Protein AF-A0A968J250-F1 (afdb_monomer_lite)

Sequence (122 aa):
MSLVIPDEFLQTAHITEADLKLEIAILLFQQEKITLGTASQFAEMNQLEFQRILGSRKIPIRVEIESFWQNLATLESNGVDHTKAGLSQAEILKRIEQRRTFSPAQHHLPDTLTLIQEDRSR

Radius of gyration: 19.6 Å; chains: 1; bounding box: 54×35×48 Å

Structure (mmCIF, N/CA/C/O backbone):
data_AF-A0A968J250-F1
#
_entry.id   AF-A0A968J250-F1
#
loop_
_atom_site.group_PDB
_atom_site.id
_atom_site.type_symbol
_atom_site.label_atom_id
_atom_site.label_alt_id
_atom_site.label_comp_id
_atom_site.label_asym_id
_atom_site.label_entity_id
_atom_site.label_seq_id
_atom_site.pdbx_PDB_ins_code
_atom_site.Cartn_x
_atom_site.Cartn_y
_atom_site.Cartn_z
_atom_site.occupancy
_atom_site.B_iso_or_equiv
_atom_site.auth_seq_id
_atom_site.auth_comp_id
_atom_site.auth_asym_id
_atom_site.auth_atom_id
_atom_site.pdbx_PDB_model_num
ATOM 1 N N . MET A 1 1 ? 2.696 19.837 10.326 1.00 72.38 1 MET A N 1
ATOM 2 C CA . MET A 1 1 ? 1.247 19.598 10.505 1.00 72.38 1 MET A CA 1
ATOM 3 C C . MET A 1 1 ? 1.042 18.111 10.718 1.00 72.38 1 MET A C 1
ATOM 5 O O . MET A 1 1 ? 1.678 17.346 10.005 1.00 72.38 1 MET A O 1
ATOM 9 N N . SER A 1 2 ? 0.208 17.716 11.679 1.00 89.56 2 SER A N 1
ATOM 10 C CA . SER A 1 2 ? -0.208 16.327 11.903 1.00 89.56 2 SER A CA 1
ATOM 11 C C . SER A 1 2 ? -1.685 16.163 11.540 1.00 89.56 2 SER A C 1
ATOM 13 O O . SER A 1 2 ? -2.491 17.053 11.807 1.00 89.56 2 SER A O 1
ATOM 15 N N . LEU A 1 3 ? -2.027 15.031 10.922 1.00 92.00 3 LEU A N 1
ATOM 16 C CA . LEU A 1 3 ? -3.403 14.561 10.783 1.00 92.00 3 LEU A CA 1
ATOM 17 C C . LEU A 1 3 ? -3.648 13.547 11.902 1.00 92.00 3 LEU A C 1
ATOM 19 O O . LEU A 1 3 ? -2.859 12.618 12.052 1.00 92.00 3 LEU A O 1
ATOM 23 N N . VAL A 1 4 ? -4.704 13.736 12.689 1.00 94.69 4 VAL A N 1
ATOM 24 C CA . VAL A 1 4 ? -5.062 12.845 13.802 1.00 94.69 4 VAL A CA 1
ATOM 25 C C . VAL A 1 4 ? -6.453 12.289 13.537 1.00 94.69 4 VAL A C 1
ATOM 27 O O . VAL A 1 4 ? -7.372 13.053 13.247 1.00 94.69 4 VAL A O 1
ATOM 30 N N . ILE A 1 5 ? -6.590 10.967 13.623 1.00 94.56 5 ILE A N 1
ATOM 31 C CA . ILE A 1 5 ? -7.863 10.260 13.469 1.00 94.56 5 ILE A CA 1
ATOM 32 C C . ILE A 1 5 ? -8.287 9.768 14.857 1.00 94.56 5 ILE A C 1
ATOM 34 O O . ILE A 1 5 ? -7.503 9.063 15.489 1.00 94.56 5 ILE A O 1
ATOM 38 N N . PRO A 1 6 ? -9.476 10.148 15.355 1.00 95.38 6 PRO A N 1
ATOM 39 C CA . PRO A 1 6 ? -9.972 9.672 16.643 1.00 95.38 6 PRO A CA 1
ATOM 40 C C . PRO A 1 6 ? -10.229 8.159 16.656 1.00 95.38 6 PRO A C 1
ATOM 42 O O . PRO A 1 6 ? -10.781 7.615 15.699 1.00 95.38 6 PRO A O 1
ATOM 45 N N . ASP A 1 7 ? -9.936 7.494 17.775 1.00 93.94 7 ASP A N 1
ATOM 46 C CA . ASP A 1 7 ? -10.161 6.047 17.930 1.00 93.94 7 ASP A CA 1
ATOM 47 C C . ASP A 1 7 ? -11.635 5.654 17.756 1.00 93.94 7 ASP A C 1
ATOM 49 O O . ASP A 1 7 ? -11.939 4.583 17.238 1.00 93.94 7 ASP A O 1
ATOM 53 N N . GLU A 1 8 ? -12.566 6.532 18.143 1.00 96.75 8 GLU A N 1
ATOM 54 C CA . GLU A 1 8 ? -14.010 6.331 17.959 1.00 96.75 8 GLU A CA 1
ATOM 55 C C . GLU A 1 8 ? -14.396 6.135 16.485 1.00 96.75 8 GLU A C 1
ATOM 57 O O . GLU A 1 8 ? -15.306 5.362 16.177 1.00 96.75 8 GLU A O 1
ATOM 62 N N . PHE A 1 9 ? -13.670 6.772 15.560 1.00 96.62 9 PHE A N 1
ATOM 63 C CA . PHE A 1 9 ? -13.887 6.598 14.128 1.00 96.62 9 PHE A CA 1
ATOM 64 C C . PHE A 1 9 ? -13.480 5.189 13.688 1.00 96.62 9 PHE A C 1
ATOM 66 O O . PHE A 1 9 ? -14.247 4.510 13.004 1.00 96.62 9 PHE A O 1
ATOM 73 N N . LEU A 1 10 ? -12.310 4.720 14.137 1.00 95.88 10 LEU A N 1
ATOM 74 C CA . LEU A 1 10 ? -11.816 3.369 13.855 1.00 95.88 10 LEU A CA 1
ATOM 75 C C . LEU A 1 10 ? -12.740 2.297 14.451 1.00 95.88 10 LEU A C 1
ATOM 77 O O . LEU A 1 10 ? -13.078 1.323 13.779 1.00 95.88 10 LEU A O 1
ATOM 81 N N . GLN A 1 11 ? -13.218 2.516 15.680 1.00 95.62 11 GLN A N 1
ATOM 82 C CA . GLN A 1 11 ? -14.174 1.633 16.354 1.00 95.62 11 GLN A CA 1
ATOM 83 C C . GLN A 1 11 ? -15.506 1.555 15.603 1.00 95.62 11 GLN A C 1
ATOM 85 O O . GLN A 1 11 ? -16.021 0.457 15.399 1.00 95.62 11 GLN A O 1
ATOM 90 N N . THR A 1 12 ? -16.031 2.698 15.147 1.00 97.06 12 THR A N 1
ATOM 91 C CA . THR A 1 12 ? -17.274 2.770 14.360 1.00 97.06 12 THR A CA 1
ATOM 92 C C . THR A 1 12 ? -17.134 2.047 13.021 1.00 97.06 12 THR A C 1
ATOM 94 O O . THR A 1 12 ? -18.047 1.349 12.589 1.00 97.06 12 THR A O 1
ATOM 97 N N . ALA A 1 13 ? -15.978 2.184 12.369 1.00 95.12 13 ALA A N 1
ATOM 98 C CA . ALA A 1 13 ? -15.673 1.496 11.118 1.00 95.12 13 ALA A CA 1
ATOM 99 C C . ALA A 1 13 ? -15.297 0.013 11.310 1.00 95.12 13 ALA A C 1
ATOM 101 O O . ALA A 1 13 ? -15.216 -0.723 10.328 1.00 95.12 13 ALA A O 1
ATOM 102 N N . HIS A 1 14 ? -15.102 -0.440 12.553 1.00 96.38 14 HIS A N 1
ATOM 103 C CA . HIS A 1 14 ? -14.614 -1.777 12.896 1.00 96.38 14 HIS A CA 1
ATOM 104 C C . HIS A 1 14 ? -13.283 -2.135 12.212 1.00 96.38 14 HIS A C 1
ATOM 106 O O . HIS A 1 14 ? -13.118 -3.254 11.724 1.00 96.38 14 HIS A O 1
ATOM 112 N N . ILE A 1 15 ? -12.342 -1.188 12.181 1.00 96.31 15 ILE A N 1
ATOM 113 C CA . ILE A 1 15 ? -10.997 -1.368 11.615 1.00 96.31 15 ILE A CA 1
ATOM 114 C C . ILE A 1 15 ? -9.924 -0.977 12.629 1.00 96.31 15 ILE A C 1
ATOM 116 O O . ILE A 1 15 ? -10.168 -0.183 13.538 1.00 96.31 15 ILE A O 1
ATOM 120 N N . THR A 1 16 ? -8.722 -1.520 12.473 1.00 96.44 16 THR A N 1
ATOM 121 C CA . THR A 1 16 ? -7.554 -1.113 13.261 1.00 96.44 16 THR A CA 1
ATOM 122 C C . THR A 1 16 ? -6.813 0.056 12.604 1.00 96.44 16 THR A C 1
ATOM 124 O O . THR A 1 16 ? -7.017 0.373 11.430 1.00 96.44 16 THR A O 1
ATOM 127 N N . GLU A 1 17 ? -5.902 0.694 13.343 1.00 95.94 17 GLU A N 1
ATOM 128 C CA . GLU A 1 17 ? -4.989 1.697 12.774 1.00 95.94 17 GLU A CA 1
ATOM 129 C C . GLU A 1 17 ? -4.142 1.105 11.634 1.00 95.94 17 GLU A C 1
ATOM 131 O O . GLU A 1 17 ? -3.956 1.748 10.601 1.00 95.94 17 GLU A O 1
ATOM 136 N N . ALA A 1 18 ? -3.662 -0.132 11.801 1.00 96.06 18 ALA A N 1
ATOM 137 C CA . ALA A 1 18 ? -2.869 -0.829 10.792 1.00 96.06 18 ALA A CA 1
ATOM 138 C C . ALA A 1 18 ? -3.672 -1.074 9.505 1.00 96.06 18 ALA A C 1
ATOM 140 O O . ALA A 1 18 ? -3.151 -0.851 8.411 1.00 96.06 18 ALA A O 1
ATOM 141 N N . ASP A 1 19 ? -4.950 -1.451 9.630 1.00 96.12 19 ASP A N 1
ATOM 142 C CA . ASP A 1 19 ? -5.848 -1.602 8.480 1.00 96.12 19 ASP A CA 1
ATOM 143 C C . ASP A 1 19 ? -5.993 -0.273 7.737 1.00 96.12 19 ASP A C 1
ATOM 145 O O . ASP A 1 19 ? -5.810 -0.212 6.522 1.00 96.12 19 ASP A O 1
ATOM 149 N N . LEU A 1 20 ? -6.245 0.822 8.462 1.00 96.81 20 LEU A N 1
ATOM 150 C CA . LEU A 1 20 ? -6.402 2.131 7.837 1.00 96.81 20 LEU A CA 1
ATOM 151 C C . LEU A 1 20 ? -5.110 2.611 7.159 1.00 96.81 20 LEU A C 1
ATOM 153 O O . LEU A 1 20 ? -5.163 3.145 6.049 1.00 96.81 20 LEU A O 1
ATOM 157 N N . LYS A 1 21 ? -3.944 2.398 7.783 1.00 97.12 21 LYS A N 1
ATOM 158 C CA . LYS A 1 21 ? -2.645 2.709 7.166 1.00 97.12 21 LYS A CA 1
ATOM 159 C C . LYS A 1 21 ? -2.440 1.930 5.871 1.00 97.12 21 LYS A C 1
ATOM 161 O O . LYS A 1 21 ? -2.009 2.508 4.873 1.00 97.12 21 LYS A O 1
ATOM 166 N N . LEU A 1 22 ? -2.775 0.641 5.871 1.00 97.56 22 LEU A N 1
ATOM 167 C CA . LEU A 1 22 ? -2.695 -0.201 4.684 1.00 97.56 22 LEU A CA 1
ATOM 168 C C . LEU A 1 22 ? -3.615 0.312 3.568 1.00 97.56 22 LEU A C 1
ATOM 170 O O . LEU A 1 22 ? -3.164 0.447 2.430 1.00 97.56 22 LEU A O 1
ATOM 174 N N . GLU A 1 23 ? -4.866 0.655 3.881 1.00 97.31 23 GLU A N 1
ATOM 175 C CA . GLU A 1 23 ? -5.803 1.186 2.883 1.00 97.31 23 GLU A CA 1
ATOM 176 C C . GLU A 1 23 ? -5.337 2.531 2.305 1.00 97.31 23 GLU A C 1
ATOM 178 O O . GLU A 1 23 ? -5.378 2.732 1.090 1.00 97.31 23 GLU A O 1
ATOM 183 N N . ILE A 1 24 ? -4.812 3.435 3.140 1.00 97.62 24 ILE A N 1
ATOM 184 C CA . ILE A 1 24 ? -4.247 4.714 2.680 1.00 97.62 24 ILE A CA 1
ATOM 185 C C . ILE A 1 24 ? -3.016 4.478 1.793 1.00 97.62 24 ILE A C 1
ATOM 187 O O . ILE A 1 24 ? -2.898 5.097 0.733 1.00 97.62 24 ILE A O 1
ATOM 191 N N . ALA A 1 25 ? -2.112 3.573 2.183 1.00 97.56 25 ALA A N 1
ATOM 192 C CA . ALA A 1 25 ? -0.945 3.219 1.375 1.00 97.56 25 ALA A CA 1
ATOM 193 C C . ALA A 1 25 ? -1.350 2.682 -0.001 1.00 97.56 25 ALA A C 1
ATOM 195 O O . ALA A 1 25 ? -0.789 3.100 -1.015 1.00 97.56 25 ALA A O 1
ATOM 196 N N . ILE A 1 26 ? -2.329 1.774 -0.043 1.00 96.19 26 ILE A N 1
ATOM 197 C CA . ILE A 1 26 ? -2.843 1.194 -1.285 1.00 96.19 26 ILE A CA 1
ATOM 198 C C . ILE A 1 26 ? -3.466 2.280 -2.164 1.00 96.19 26 ILE A C 1
ATOM 200 O O . ILE A 1 26 ? -3.119 2.368 -3.342 1.00 96.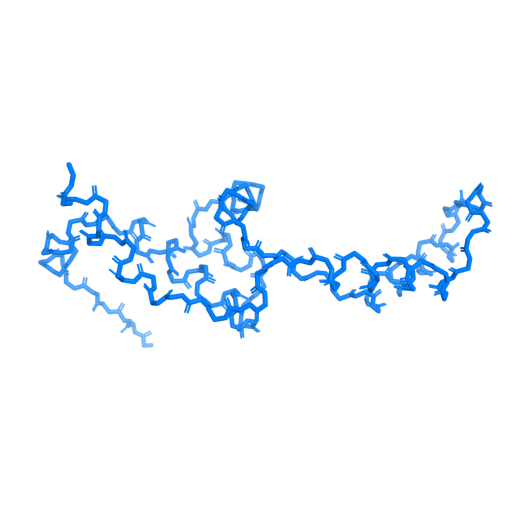19 26 ILE A O 1
ATOM 204 N N . LEU A 1 27 ? -4.324 3.132 -1.597 1.00 96.00 27 LEU A N 1
ATOM 205 C CA . LEU A 1 27 ? -4.981 4.215 -2.325 1.00 96.00 27 LEU A CA 1
ATOM 206 C C . LEU A 1 27 ? -3.956 5.156 -2.973 1.00 96.00 27 LEU A C 1
ATOM 208 O O . LEU A 1 27 ? -4.024 5.430 -4.171 1.00 96.00 27 LEU A O 1
ATOM 212 N N . LEU A 1 28 ? -2.979 5.628 -2.196 1.00 94.88 28 LEU A N 1
ATOM 213 C CA . LEU A 1 28 ? -1.958 6.556 -2.682 1.00 94.88 28 LEU A CA 1
ATOM 214 C C . LEU A 1 28 ? -1.016 5.904 -3.704 1.00 94.88 28 LEU A C 1
ATOM 216 O O . LEU A 1 28 ? -0.581 6.572 -4.645 1.00 94.88 28 LEU A O 1
ATOM 220 N N . PHE A 1 29 ? -0.717 4.612 -3.549 1.00 92.81 29 PHE A N 1
ATOM 221 C CA . PHE A 1 29 ? 0.052 3.843 -4.527 1.00 92.81 29 PHE A CA 1
ATOM 222 C C . PHE A 1 29 ? -0.709 3.689 -5.851 1.00 92.81 29 PHE A C 1
ATOM 224 O O . PHE A 1 29 ? -0.149 3.950 -6.913 1.00 92.81 29 PHE A O 1
ATOM 231 N N . GLN A 1 30 ? -1.995 3.325 -5.804 1.00 89.12 30 GLN A N 1
ATOM 232 C CA . GLN A 1 30 ? -2.842 3.188 -6.997 1.00 89.12 30 GLN A CA 1
ATOM 233 C C . GLN A 1 30 ? -3.006 4.507 -7.759 1.00 89.12 30 GLN A C 1
ATOM 235 O O . GLN A 1 30 ? -3.115 4.501 -8.983 1.00 89.12 30 GLN A O 1
ATOM 240 N N . GLN A 1 31 ? -3.008 5.631 -7.042 1.00 90.19 31 GLN A N 1
ATOM 241 C CA . GLN A 1 31 ? -3.040 6.977 -7.615 1.00 90.19 31 GLN A CA 1
ATOM 242 C C . GLN A 1 31 ? -1.664 7.483 -8.076 1.00 90.19 31 GLN A C 1
ATOM 244 O O . GLN A 1 31 ? -1.544 8.654 -8.445 1.00 90.19 31 GLN A O 1
ATOM 249 N N . GLU A 1 32 ? -0.629 6.639 -8.011 1.00 88.69 32 GLU A N 1
ATOM 250 C CA . GLU A 1 32 ? 0.748 6.960 -8.405 1.00 88.69 32 GLU A CA 1
ATOM 251 C C . GLU A 1 32 ? 1.307 8.187 -7.648 1.00 88.69 32 GLU A C 1
ATOM 253 O O . GLU A 1 32 ? 2.173 8.910 -8.136 1.00 88.69 32 GLU A O 1
ATOM 258 N N . LYS A 1 33 ? 0.811 8.442 -6.425 1.00 92.19 33 LYS A N 1
ATOM 259 C CA . LYS A 1 33 ? 1.257 9.551 -5.560 1.00 92.19 33 LYS A CA 1
ATOM 260 C C . LYS A 1 33 ? 2.483 9.196 -4.736 1.00 92.19 33 LYS A C 1
ATOM 262 O O . LYS A 1 33 ? 3.256 10.082 -4.381 1.00 92.19 33 LYS A O 1
ATOM 267 N N . ILE A 1 34 ? 2.639 7.916 -4.412 1.00 91.81 34 ILE A N 1
ATOM 268 C CA . ILE A 1 34 ? 3.778 7.389 -3.665 1.00 91.81 34 ILE A CA 1
ATOM 269 C C . ILE A 1 34 ? 4.300 6.119 -4.331 1.00 91.81 34 ILE A C 1
ATOM 271 O O . ILE A 1 34 ? 3.559 5.380 -4.979 1.00 91.81 34 ILE A O 1
ATOM 275 N N . THR A 1 35 ? 5.595 5.860 -4.161 1.00 92.62 35 THR A N 1
ATOM 276 C CA . THR A 1 35 ? 6.228 4.650 -4.694 1.00 92.62 35 THR A CA 1
ATOM 277 C C . THR A 1 35 ? 5.829 3.415 -3.889 1.00 92.62 35 THR A C 1
ATOM 279 O O . THR A 1 35 ? 5.402 3.521 -2.738 1.00 92.62 35 THR A O 1
ATOM 282 N N . LEU A 1 36 ? 6.059 2.227 -4.454 1.00 92.38 36 LEU A N 1
ATOM 283 C CA . LEU A 1 36 ? 5.858 0.961 -3.748 1.00 92.38 36 LEU A CA 1
ATOM 284 C C . LEU A 1 36 ? 6.626 0.903 -2.413 1.00 92.38 36 LEU A C 1
ATOM 286 O O . LEU A 1 36 ? 6.089 0.418 -1.424 1.00 92.38 36 LEU A O 1
ATOM 290 N N . GLY A 1 37 ? 7.874 1.390 -2.382 1.00 93.69 37 GLY A N 1
ATOM 291 C CA . GLY A 1 37 ? 8.696 1.392 -1.165 1.00 93.69 37 GLY A CA 1
ATOM 292 C C 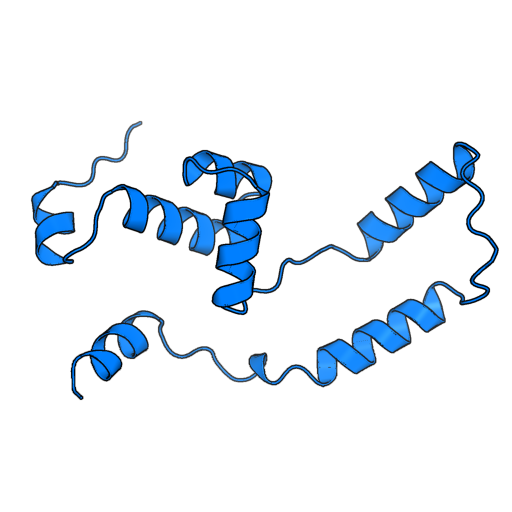. GLY A 1 37 ? 8.166 2.352 -0.097 1.00 93.69 37 GLY A C 1
ATOM 293 O O . GLY A 1 37 ? 8.108 2.005 1.080 1.00 93.69 37 GLY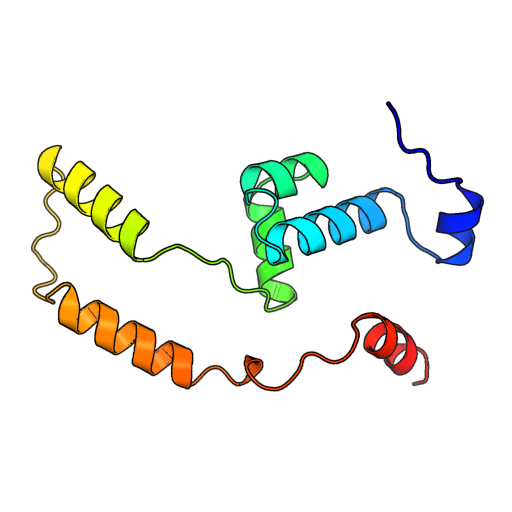 A O 1
ATOM 294 N N . THR A 1 38 ? 7.708 3.536 -0.512 1.00 96.50 38 THR A N 1
ATOM 295 C CA . THR A 1 38 ? 7.068 4.506 0.390 1.00 96.50 38 THR A CA 1
ATOM 296 C C . THR A 1 38 ? 5.752 3.962 0.948 1.00 96.50 38 THR A C 1
ATOM 298 O O . THR A 1 38 ? 5.483 4.118 2.135 1.00 96.50 38 THR A O 1
ATOM 301 N N . ALA A 1 39 ? 4.952 3.289 0.117 1.00 96.75 39 ALA A N 1
ATOM 302 C CA . ALA A 1 39 ? 3.690 2.681 0.526 1.00 96.75 39 ALA A CA 1
ATOM 303 C C . ALA A 1 39 ? 3.898 1.552 1.547 1.00 96.75 39 ALA A C 1
ATOM 305 O O . ALA A 1 39 ? 3.239 1.547 2.584 1.00 96.75 39 ALA A O 1
ATOM 306 N N . SER A 1 40 ? 4.857 0.646 1.309 1.00 97.38 40 SER A N 1
ATOM 307 C CA . SER A 1 40 ? 5.163 -0.429 2.264 1.00 97.38 40 SER A CA 1
ATOM 308 C C . SER A 1 40 ? 5.683 0.113 3.594 1.00 97.38 40 SER A C 1
ATOM 310 O O . SER A 1 40 ? 5.271 -0.358 4.648 1.00 97.38 40 SER A O 1
ATOM 312 N N . GLN A 1 41 ? 6.532 1.148 3.553 1.00 98.00 41 GLN A N 1
ATOM 313 C CA . GLN A 1 41 ? 7.031 1.801 4.762 1.00 98.00 41 GLN A CA 1
ATOM 314 C C . GLN A 1 41 ? 5.903 2.478 5.554 1.00 98.00 41 GLN A C 1
ATOM 316 O O . GLN A 1 41 ? 5.868 2.357 6.774 1.00 98.00 41 GLN A O 1
ATOM 321 N N . PHE A 1 42 ? 4.980 3.170 4.877 1.00 97.75 42 PHE A N 1
ATOM 322 C CA . PHE A 1 42 ? 3.825 3.803 5.520 1.00 97.75 42 PHE A CA 1
ATOM 323 C C . PHE A 1 42 ? 2.876 2.777 6.151 1.00 97.75 42 PHE A C 1
ATOM 325 O O . PHE A 1 42 ? 2.346 3.010 7.232 1.00 97.75 42 PHE A O 1
ATOM 332 N N . ALA A 1 43 ? 2.693 1.630 5.495 1.00 97.69 43 ALA A N 1
ATOM 333 C CA . ALA A 1 43 ? 1.922 0.507 6.018 1.00 97.69 43 ALA A CA 1
ATOM 334 C C . ALA A 1 43 ? 2.700 -0.346 7.044 1.00 97.69 43 ALA A C 1
ATOM 336 O O . ALA A 1 43 ? 2.217 -1.404 7.436 1.00 97.69 43 ALA A O 1
ATOM 337 N N . GLU A 1 44 ? 3.896 0.096 7.457 1.00 97.69 44 GLU A N 1
ATOM 338 C CA . GLU A 1 44 ? 4.736 -0.532 8.488 1.00 97.69 44 GLU A CA 1
ATOM 339 C C . GLU A 1 44 ? 5.048 -2.015 8.221 1.00 97.69 44 GLU A C 1
ATOM 341 O O . GLU A 1 44 ? 5.158 -2.828 9.136 1.00 97.69 44 GLU A O 1
ATOM 346 N N . MET A 1 45 ? 5.232 -2.368 6.947 1.00 97.19 45 MET A N 1
ATOM 347 C CA . MET A 1 45 ? 5.523 -3.735 6.512 1.00 97.19 45 MET A CA 1
ATOM 348 C C . MET A 1 45 ? 6.632 -3.772 5.467 1.00 97.19 45 MET A C 1
ATOM 350 O O . MET A 1 45 ? 7.008 -2.756 4.872 1.00 97.19 45 MET A O 1
ATOM 354 N N . ASN A 1 46 ? 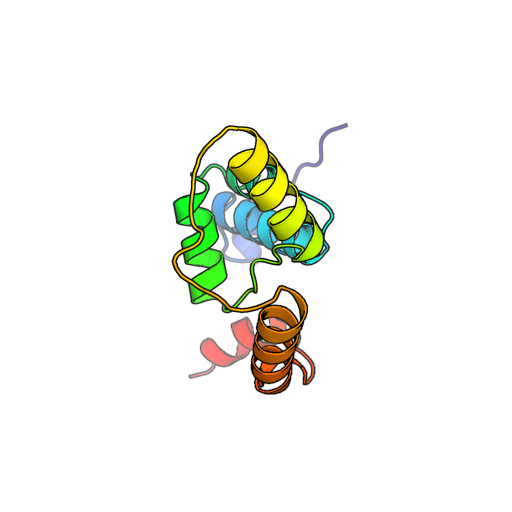7.181 -4.960 5.216 1.00 96.44 46 ASN A N 1
ATOM 355 C CA . ASN A 1 46 ? 8.190 -5.076 4.174 1.00 96.44 46 ASN A CA 1
ATOM 356 C C . ASN A 1 46 ? 7.557 -5.017 2.771 1.00 96.44 46 ASN A C 1
ATOM 358 O O . ASN A 1 46 ? 6.366 -5.259 2.565 1.00 96.44 46 ASN A O 1
ATOM 362 N N . GLN A 1 47 ? 8.381 -4.700 1.774 1.00 94.75 47 GLN A N 1
ATOM 363 C CA . GLN A 1 47 ? 7.906 -4.502 0.406 1.00 94.75 47 GLN A CA 1
ATOM 364 C C . GLN A 1 47 ? 7.288 -5.771 -0.207 1.00 94.75 47 GLN A C 1
ATOM 366 O O . GLN A 1 47 ? 6.333 -5.670 -0.975 1.00 94.75 47 GLN A O 1
ATOM 371 N N . LEU A 1 48 ? 7.790 -6.961 0.141 1.00 94.06 48 LEU A N 1
ATOM 372 C CA . LEU A 1 48 ? 7.276 -8.235 -0.369 1.00 94.06 48 LEU A CA 1
ATOM 373 C C . LEU A 1 48 ? 5.889 -8.561 0.206 1.00 94.06 48 LEU A C 1
ATOM 375 O O . LEU A 1 48 ? 5.024 -9.053 -0.517 1.00 94.06 48 LEU A O 1
ATOM 379 N N . GLU A 1 49 ? 5.658 -8.279 1.488 1.00 95.56 49 GLU A N 1
ATOM 380 C CA . GLU A 1 49 ? 4.342 -8.400 2.130 1.00 95.56 49 GLU A CA 1
ATOM 381 C C . GLU A 1 49 ? 3.327 -7.476 1.469 1.00 95.56 49 GLU A C 1
ATOM 383 O O . GLU A 1 49 ? 2.259 -7.929 1.053 1.00 95.56 49 GLU A O 1
ATOM 388 N N . PHE A 1 50 ? 3.700 -6.213 1.264 1.00 96.56 50 PHE A N 1
ATOM 389 C CA . PHE A 1 50 ? 2.839 -5.255 0.583 1.00 96.56 50 PHE A CA 1
ATOM 390 C C . PHE A 1 50 ? 2.511 -5.713 -0.848 1.00 96.56 50 PHE A C 1
ATOM 392 O O . PHE A 1 50 ? 1.348 -5.743 -1.243 1.00 96.56 50 PHE A O 1
ATOM 399 N N . GLN A 1 51 ? 3.507 -6.179 -1.613 1.00 94.56 51 GLN A N 1
ATOM 400 C CA . GLN A 1 51 ? 3.289 -6.750 -2.950 1.00 94.56 51 GLN A CA 1
ATOM 401 C C . GLN A 1 51 ? 2.356 -7.969 -2.938 1.00 94.56 51 GLN A C 1
ATOM 403 O O . GLN A 1 51 ? 1.533 -8.112 -3.843 1.00 94.56 51 GLN A O 1
ATOM 408 N N . ARG A 1 52 ? 2.453 -8.847 -1.931 1.00 94.81 52 ARG A N 1
ATOM 409 C CA . ARG A 1 52 ? 1.538 -9.990 -1.780 1.00 94.81 52 ARG A CA 1
ATOM 410 C C . ARG A 1 52 ? 0.099 -9.533 -1.561 1.00 94.81 52 ARG A C 1
ATOM 412 O O . ARG A 1 52 ? -0.800 -10.118 -2.162 1.00 94.81 52 ARG A O 1
ATOM 419 N N . ILE A 1 53 ? -0.113 -8.484 -0.766 1.00 95.88 53 ILE A N 1
ATOM 420 C CA . ILE A 1 53 ? -1.439 -7.884 -0.549 1.00 95.88 53 ILE A CA 1
ATOM 421 C C . ILE A 1 53 ? -1.969 -7.256 -1.841 1.00 95.88 53 ILE A C 1
ATOM 423 O O . ILE A 1 53 ? -3.115 -7.496 -2.216 1.00 95.88 53 ILE A O 1
ATOM 427 N N . LEU A 1 54 ? -1.140 -6.505 -2.572 1.00 94.69 54 LEU A N 1
ATOM 428 C CA . LEU A 1 54 ? -1.527 -5.979 -3.885 1.00 94.69 54 LEU A CA 1
ATOM 429 C C . LEU A 1 54 ? -1.934 -7.119 -4.831 1.00 94.69 54 LEU A C 1
ATOM 431 O O . LEU A 1 54 ? -2.975 -7.046 -5.481 1.00 94.69 54 LEU A O 1
ATOM 435 N N . GLY A 1 55 ? -1.154 -8.203 -4.854 1.00 89.44 55 GLY A N 1
ATOM 436 C CA . GLY A 1 55 ? -1.429 -9.390 -5.658 1.00 89.44 55 GLY A CA 1
ATOM 437 C C . GLY A 1 55 ? -2.744 -10.081 -5.292 1.00 89.44 55 GLY A C 1
ATOM 438 O O . GLY A 1 55 ? -3.536 -10.382 -6.186 1.00 89.44 55 GLY A O 1
ATOM 439 N N . SER A 1 56 ? -3.020 -10.291 -3.999 1.00 94.00 56 SER A N 1
ATOM 440 C CA . SER A 1 56 ? -4.273 -10.915 -3.544 1.00 94.00 56 SER A CA 1
ATOM 441 C C . SER A 1 56 ? -5.499 -10.059 -3.874 1.00 94.00 56 SER A C 1
ATOM 443 O O . SER A 1 56 ? -6.552 -10.598 -4.214 1.00 94.00 56 SER A O 1
ATOM 445 N N . ARG A 1 57 ? -5.338 -8.730 -3.876 1.00 93.62 57 ARG A N 1
ATOM 446 C CA . ARG A 1 57 ? -6.366 -7.751 -4.259 1.00 93.62 57 ARG A CA 1
ATOM 447 C C . ARG A 1 57 ? -6.409 -7.450 -5.763 1.00 93.62 57 ARG A C 1
ATOM 449 O O . ARG A 1 57 ? -7.176 -6.591 -6.188 1.00 93.62 57 ARG A O 1
ATOM 456 N N . LYS A 1 58 ? -5.611 -8.154 -6.579 1.00 89.75 58 LYS A N 1
ATOM 457 C CA . LYS A 1 58 ? -5.497 -7.964 -8.040 1.00 89.75 58 LYS A CA 1
ATOM 458 C C . LYS A 1 58 ? -5.132 -6.527 -8.442 1.00 89.75 58 LYS A C 1
ATOM 460 O O . LYS A 1 58 ? -5.503 -6.066 -9.520 1.00 89.75 58 LYS A O 1
ATOM 465 N N . ILE A 1 59 ? -4.386 -5.828 -7.591 1.00 87.62 59 ILE A N 1
ATOM 466 C CA . ILE A 1 59 ? -3.901 -4.477 -7.854 1.00 87.62 59 ILE A CA 1
ATOM 467 C C . ILE A 1 59 ? -2.616 -4.590 -8.680 1.00 87.62 59 ILE A C 1
ATOM 469 O O . ILE A 1 59 ? -1.633 -5.172 -8.211 1.00 87.62 59 ILE A O 1
ATOM 473 N N . PRO A 1 60 ? -2.597 -4.074 -9.921 1.00 81.06 60 PRO A N 1
ATOM 474 C CA . PRO A 1 60 ? -1.440 -4.205 -10.787 1.00 81.06 60 PRO A CA 1
ATOM 475 C C . PRO A 1 60 ? -0.272 -3.378 -10.249 1.00 81.06 60 PRO A C 1
ATOM 477 O O . PRO A 1 60 ? -0.395 -2.181 -9.997 1.00 81.06 60 PRO A O 1
ATOM 480 N N . ILE A 1 61 ? 0.894 -4.010 -10.139 1.00 78.50 61 ILE A N 1
ATOM 481 C CA . ILE A 1 61 ? 2.150 -3.305 -9.892 1.00 78.50 61 ILE A CA 1
ATOM 482 C C . ILE A 1 61 ? 2.600 -2.752 -11.244 1.00 78.50 61 ILE A C 1
ATOM 484 O O . ILE A 1 61 ? 3.086 -3.496 -12.100 1.00 78.50 61 ILE A O 1
ATOM 488 N N . ARG A 1 62 ? 2.373 -1.455 -11.480 1.00 68.62 62 ARG A N 1
ATOM 489 C CA . ARG A 1 62 ? 2.817 -0.809 -12.716 1.00 68.62 62 ARG A CA 1
ATOM 490 C C . ARG A 1 62 ? 4.339 -0.692 -12.681 1.00 68.62 62 ARG A C 1
ATOM 492 O O . ARG A 1 62 ? 4.893 0.147 -11.984 1.00 68.62 62 ARG A O 1
ATOM 499 N N . VAL A 1 63 ? 5.008 -1.538 -13.454 1.00 62.38 63 VAL A N 1
ATOM 500 C CA . VAL A 1 63 ? 6.387 -1.295 -13.880 1.00 62.38 63 VAL A CA 1
ATOM 501 C C . VAL A 1 63 ? 6.296 -0.547 -15.202 1.00 62.38 63 VAL A C 1
ATOM 503 O O . VAL A 1 63 ? 5.705 -1.049 -16.166 1.00 62.38 63 VAL A O 1
ATOM 506 N N . GLU A 1 64 ? 6.813 0.677 -15.242 1.00 62.25 64 GLU A N 1
ATOM 507 C CA . GLU A 1 64 ? 6.960 1.399 -16.501 1.00 62.25 64 GLU A CA 1
ATOM 508 C C . GLU A 1 64 ? 7.917 0.619 -17.396 1.00 62.25 64 GLU A C 1
ATOM 510 O O . GLU A 1 64 ? 9.059 0.340 -17.043 1.00 62.25 64 GLU A O 1
ATOM 515 N N . ILE A 1 65 ? 7.425 0.204 -18.559 1.00 65.25 65 ILE A N 1
ATOM 516 C CA . ILE A 1 65 ? 8.195 -0.679 -19.434 1.00 65.25 65 ILE A CA 1
ATOM 517 C C . ILE A 1 65 ? 9.436 0.053 -19.962 1.00 65.25 65 ILE A C 1
ATOM 519 O O . ILE A 1 65 ? 10.484 -0.556 -20.140 1.00 65.25 65 ILE A O 1
ATOM 523 N N . GLU A 1 66 ? 9.342 1.366 -20.163 1.00 60.44 66 GLU A N 1
ATOM 524 C CA . GLU A 1 66 ? 10.456 2.204 -20.603 1.00 60.44 66 GLU A CA 1
ATOM 525 C C . GLU A 1 66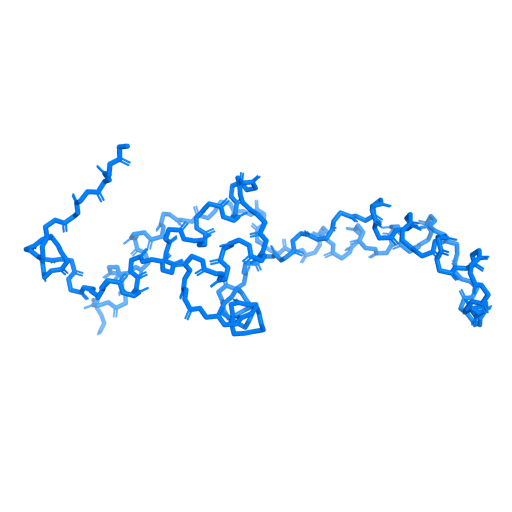 ? 11.597 2.236 -19.575 1.00 60.44 66 GLU A C 1
ATOM 527 O O . GLU A 1 66 ? 12.747 1.981 -19.932 1.00 60.44 66 GLU A O 1
ATOM 532 N N . SER A 1 67 ? 11.283 2.410 -18.286 1.00 61.34 67 SER A N 1
ATOM 533 C CA . SER A 1 67 ? 12.293 2.365 -17.221 1.00 61.34 67 SER A CA 1
ATOM 534 C C . SER A 1 67 ? 12.890 0.966 -17.037 1.00 61.34 67 SER A C 1
ATOM 536 O O . SER A 1 67 ? 14.070 0.838 -16.711 1.00 61.34 67 SER A O 1
ATOM 538 N N . PHE A 1 68 ? 12.129 -0.098 -17.309 1.00 67.25 68 PHE A N 1
ATOM 539 C CA . PHE A 1 68 ? 12.659 -1.463 -17.347 1.00 67.25 68 PHE A CA 1
ATOM 540 C C . PHE A 1 68 ? 13.719 -1.638 -18.447 1.00 67.25 68 PHE A C 1
ATOM 542 O O . PHE A 1 68 ? 14.803 -2.151 -18.173 1.00 67.25 68 PHE A O 1
ATOM 549 N N . TRP A 1 69 ? 13.451 -1.161 -19.666 1.00 67.31 69 TRP A N 1
ATOM 550 C CA . TRP A 1 69 ? 14.415 -1.226 -20.772 1.00 67.31 69 TRP A CA 1
ATOM 551 C C . TRP A 1 69 ? 15.659 -0.384 -20.521 1.00 67.31 69 TRP A C 1
ATOM 553 O O . TRP A 1 69 ? 16.766 -0.820 -20.822 1.00 67.31 69 TRP A O 1
ATOM 563 N N . GLN A 1 70 ? 15.495 0.795 -19.928 1.00 65.69 70 GLN A N 1
ATOM 564 C CA . GLN A 1 70 ? 16.617 1.666 -19.594 1.00 65.69 70 GLN A CA 1
ATOM 565 C C . GLN A 1 70 ? 17.522 1.041 -18.520 1.00 65.69 70 GLN A C 1
ATOM 567 O O . GLN A 1 70 ? 18.749 1.112 -18.614 1.00 65.69 70 GLN A O 1
ATOM 572 N N . ASN A 1 71 ? 16.927 0.344 -17.546 1.00 65.88 71 ASN A N 1
ATOM 573 C CA . ASN A 1 71 ? 17.674 -0.462 -16.583 1.00 65.88 71 ASN A CA 1
ATOM 574 C C . ASN A 1 71 ? 18.383 -1.646 -17.254 1.00 65.88 71 ASN A C 1
ATOM 576 O O . ASN A 1 71 ? 19.560 -1.860 -16.983 1.00 65.88 71 ASN A O 1
ATOM 580 N N . LEU A 1 72 ? 17.721 -2.380 -18.157 1.00 69.94 72 LEU A N 1
ATOM 581 C CA . LEU A 1 72 ? 18.361 -3.471 -18.904 1.00 69.94 72 LEU A CA 1
ATOM 582 C C . LEU A 1 72 ? 19.553 -2.982 -19.732 1.00 69.94 72 LEU A C 1
ATOM 584 O O . LEU A 1 72 ? 20.628 -3.555 -19.616 1.00 69.94 72 LEU A O 1
ATOM 588 N N . ALA A 1 73 ? 19.404 -1.887 -20.481 1.00 70.12 73 ALA A N 1
ATOM 589 C CA . ALA A 1 73 ? 20.498 -1.296 -21.253 1.00 70.12 73 ALA A CA 1
ATOM 590 C C . ALA A 1 73 ? 21.679 -0.886 -20.355 1.00 70.12 73 ALA A C 1
ATOM 592 O O . ALA A 1 73 ? 22.843 -1.076 -20.707 1.00 70.12 73 ALA A O 1
ATOM 593 N N . THR A 1 74 ? 21.386 -0.371 -19.155 1.00 71.19 74 THR A N 1
ATOM 594 C CA . THR A 1 74 ? 22.411 -0.048 -18.153 1.00 71.19 74 THR A CA 1
ATOM 595 C C . THR A 1 74 ? 23.131 -1.313 -17.668 1.00 71.19 74 THR A C 1
ATOM 597 O O . THR A 1 74 ? 24.356 -1.321 -17.561 1.00 71.19 74 THR A O 1
ATOM 600 N N . LEU A 1 75 ? 22.412 -2.412 -17.427 1.00 71.38 75 LEU A N 1
ATOM 601 C CA . LEU A 1 75 ? 23.001 -3.695 -17.022 1.00 71.38 75 LEU A CA 1
ATOM 602 C C . LEU A 1 75 ? 23.833 -4.346 -18.142 1.00 71.38 75 LEU A C 1
ATOM 604 O O . LEU A 1 75 ? 24.909 -4.877 -17.864 1.00 71.38 75 LEU A O 1
ATOM 608 N N . GLU A 1 76 ? 23.390 -4.244 -19.397 1.00 67.81 76 GLU A N 1
ATOM 609 C CA . GLU A 1 76 ? 24.130 -4.702 -20.581 1.00 67.81 76 GLU A CA 1
ATOM 610 C C . GLU A 1 76 ? 25.435 -3.918 -20.760 1.00 67.81 76 GLU A C 1
ATOM 612 O O . GLU A 1 76 ? 26.495 -4.515 -20.956 1.00 67.81 76 GLU A O 1
ATOM 617 N N . SER A 1 77 ? 25.395 -2.588 -20.598 1.00 66.25 77 SER A N 1
ATOM 618 C CA . SER A 1 77 ? 26.607 -1.755 -20.634 1.00 66.25 77 SER A CA 1
ATOM 619 C C . SER A 1 77 ? 27.601 -2.084 -19.515 1.00 66.25 77 SER A C 1
ATOM 621 O O . SER A 1 77 ? 28.802 -1.875 -19.676 1.00 66.25 77 SER A O 1
ATOM 623 N N . ASN A 1 78 ? 27.112 -2.665 -18.415 1.00 71.88 78 ASN A N 1
ATOM 624 C CA . ASN A 1 78 ? 27.912 -3.105 -17.275 1.00 71.88 78 ASN A CA 1
ATOM 625 C C . ASN A 1 78 ? 28.377 -4.574 -17.391 1.00 71.88 78 ASN A C 1
ATOM 627 O O . ASN A 1 78 ? 28.904 -5.128 -16.426 1.00 71.88 78 ASN A O 1
ATOM 631 N N . GLY A 1 79 ? 28.223 -5.204 -18.563 1.00 57.97 79 GLY A N 1
ATOM 632 C CA . GLY A 1 79 ? 28.823 -6.504 -18.884 1.00 57.97 79 GLY A CA 1
ATOM 633 C C . GLY A 1 79 ? 28.010 -7.730 -18.465 1.00 57.97 79 GLY A C 1
ATOM 634 O O . GLY A 1 79 ? 28.548 -8.839 -18.462 1.00 57.97 79 GLY A O 1
ATOM 635 N N . VAL A 1 80 ? 26.728 -7.570 -18.119 1.00 58.44 80 VAL A N 1
ATOM 636 C CA . VAL A 1 80 ? 25.839 -8.709 -17.855 1.00 58.44 80 VAL A CA 1
ATOM 637 C C . VAL A 1 80 ? 25.203 -9.158 -19.174 1.00 58.44 80 VAL A C 1
ATOM 639 O O . VAL A 1 80 ? 24.204 -8.606 -19.624 1.00 58.44 80 VAL A O 1
ATOM 642 N N . ASP A 1 81 ? 25.819 -10.144 -19.826 1.00 52.91 81 ASP A N 1
ATOM 643 C CA . ASP A 1 81 ? 25.393 -10.630 -21.141 1.00 52.91 81 ASP A CA 1
ATOM 644 C C . ASP A 1 81 ? 24.162 -11.558 -21.037 1.00 52.91 81 ASP A C 1
ATOM 646 O O . ASP A 1 81 ? 24.233 -12.686 -20.536 1.00 52.91 81 ASP A O 1
ATOM 650 N N . HIS A 1 82 ? 23.010 -11.077 -21.513 1.00 54.72 82 HIS A N 1
ATOM 651 C CA . HIS A 1 82 ? 21.745 -11.821 -21.567 1.00 54.72 82 HIS A CA 1
ATOM 652 C C . HIS A 1 82 ? 21.288 -12.152 -23.002 1.00 54.72 82 HIS A C 1
ATOM 654 O O . HIS A 1 82 ? 20.146 -12.573 -23.200 1.00 54.72 82 HIS A O 1
ATOM 660 N N . THR A 1 83 ? 22.170 -12.055 -24.004 1.00 48.38 83 THR A N 1
ATOM 661 C CA . THR A 1 83 ? 21.870 -12.205 -25.450 1.00 48.38 83 THR A CA 1
ATOM 662 C C . THR A 1 83 ? 21.286 -13.554 -25.913 1.00 48.38 83 THR A C 1
ATOM 664 O O . THR A 1 83 ? 21.069 -13.766 -27.105 1.00 48.38 83 THR A O 1
ATOM 667 N N . LYS A 1 84 ? 20.936 -14.484 -25.016 1.00 51.62 84 LYS A N 1
ATOM 668 C CA . LYS A 1 84 ? 20.337 -15.778 -25.396 1.00 51.62 84 LYS A CA 1
ATOM 669 C C . LYS A 1 84 ? 18.839 -15.739 -25.722 1.00 51.62 84 LYS A C 1
ATOM 671 O O . LYS A 1 84 ? 18.315 -16.746 -26.191 1.00 51.62 84 LYS A O 1
ATOM 676 N N . ALA A 1 85 ? 18.144 -14.620 -25.526 1.00 52.47 85 ALA A N 1
ATOM 677 C CA . ALA A 1 85 ? 16.738 -14.474 -25.904 1.00 52.47 85 ALA A CA 1
ATOM 678 C C . ALA A 1 85 ? 16.601 -13.444 -27.035 1.00 52.47 85 ALA A C 1
ATOM 680 O O . ALA A 1 85 ? 16.349 -12.274 -26.781 1.00 52.47 85 ALA A O 1
ATOM 681 N N . GLY A 1 86 ? 16.792 -13.874 -28.287 1.00 50.50 86 GLY A N 1
ATOM 682 C CA . GLY A 1 86 ? 16.728 -13.037 -29.496 1.00 50.50 86 GLY A CA 1
ATOM 683 C C . GLY A 1 86 ? 15.333 -12.503 -29.853 1.00 50.50 86 GLY A C 1
ATOM 684 O O . GLY A 1 86 ? 14.884 -12.684 -30.979 1.00 50.50 86 GLY A O 1
ATOM 685 N N . LEU A 1 87 ? 14.633 -11.882 -28.905 1.00 59.94 87 LEU A N 1
ATOM 686 C CA . LEU A 1 87 ? 13.383 -11.162 -29.132 1.00 59.94 87 LEU A CA 1
ATOM 687 C C . LEU A 1 87 ? 13.672 -9.663 -29.098 1.00 59.94 87 LEU A C 1
ATOM 689 O O . LEU A 1 87 ? 14.226 -9.157 -28.123 1.00 59.94 87 LEU A O 1
ATOM 693 N N . SER A 1 88 ? 13.281 -8.944 -30.148 1.00 65.25 88 SER A N 1
ATOM 694 C CA . SER A 1 88 ? 13.440 -7.491 -30.180 1.00 65.25 88 SER A CA 1
ATOM 695 C C . SER A 1 88 ? 12.539 -6.811 -29.138 1.00 65.25 88 SER A C 1
ATOM 697 O O . SER A 1 88 ? 11.457 -7.303 -28.797 1.00 65.25 88 SER A O 1
ATOM 699 N N . GLN A 1 89 ? 12.952 -5.633 -28.659 1.00 61.25 89 GLN A N 1
ATOM 700 C CA . GLN A 1 89 ? 12.162 -4.791 -27.750 1.00 61.25 89 GLN A CA 1
ATOM 701 C C . GLN A 1 89 ? 10.724 -4.579 -28.257 1.00 61.25 89 GLN A C 1
ATOM 703 O O . GLN A 1 89 ? 9.764 -4.672 -27.489 1.00 61.25 89 GLN A O 1
ATOM 708 N N . ALA A 1 90 ? 10.566 -4.361 -29.566 1.00 62.62 90 ALA A N 1
ATOM 709 C CA . ALA A 1 90 ? 9.272 -4.172 -30.216 1.00 62.62 90 ALA A CA 1
ATOM 710 C C . ALA A 1 90 ? 8.365 -5.415 -30.123 1.00 62.62 90 ALA A C 1
ATOM 712 O O . ALA A 1 90 ? 7.158 -5.291 -29.910 1.00 62.62 90 ALA A O 1
ATOM 713 N N . GLU A 1 91 ? 8.921 -6.623 -30.235 1.00 69.00 91 GLU A N 1
ATOM 714 C CA . GLU A 1 91 ? 8.156 -7.874 -30.136 1.00 69.00 91 GLU A CA 1
ATOM 715 C C . GLU A 1 91 ? 7.714 -8.176 -28.706 1.00 69.00 91 GLU A C 1
ATOM 717 O O . GLU A 1 91 ? 6.588 -8.633 -28.488 1.00 69.00 91 GLU A O 1
ATOM 722 N N . ILE A 1 92 ? 8.567 -7.885 -27.722 1.00 67.44 92 ILE A N 1
ATOM 723 C CA . ILE A 1 92 ? 8.219 -8.033 -26.305 1.00 67.44 92 ILE A CA 1
ATOM 724 C C . ILE A 1 92 ? 7.110 -7.045 -25.933 1.00 67.44 92 ILE A C 1
ATOM 726 O O . ILE A 1 92 ? 6.121 -7.452 -25.321 1.00 67.44 92 ILE A O 1
ATOM 730 N N . LEU A 1 93 ? 7.213 -5.785 -26.368 1.00 64.94 93 LEU A N 1
ATOM 731 C CA . LEU A 1 93 ? 6.169 -4.774 -26.169 1.00 64.94 93 LEU A CA 1
ATOM 732 C C . LEU A 1 93 ? 4.835 -5.204 -26.781 1.00 64.94 93 LEU A C 1
ATOM 734 O O . LEU A 1 93 ? 3.824 -5.237 -26.080 1.00 64.94 93 LEU A O 1
ATOM 738 N N . LYS A 1 94 ? 4.849 -5.654 -28.040 1.00 68.31 94 LYS A N 1
ATOM 739 C CA . LYS A 1 94 ? 3.658 -6.168 -28.728 1.00 68.31 94 LYS A CA 1
ATOM 740 C C . LYS A 1 94 ? 3.008 -7.326 -27.963 1.00 68.31 94 LYS A C 1
ATOM 742 O O . LYS A 1 94 ? 1.785 -7.395 -27.851 1.00 68.31 94 LYS A O 1
ATOM 747 N N . ARG A 1 95 ? 3.809 -8.226 -27.384 1.00 70.56 95 ARG A N 1
ATOM 748 C CA . ARG A 1 95 ? 3.319 -9.373 -26.602 1.00 70.56 95 ARG A CA 1
ATOM 749 C C . ARG A 1 95 ? 2.770 -8.963 -25.229 1.00 70.56 95 ARG A C 1
ATOM 751 O O . ARG A 1 95 ? 1.817 -9.581 -24.753 1.00 70.56 95 ARG A O 1
ATOM 758 N N . ILE A 1 96 ? 3.337 -7.932 -24.599 1.00 64.88 96 ILE A N 1
ATOM 759 C CA . ILE A 1 96 ? 2.827 -7.355 -23.344 1.00 64.88 96 ILE A CA 1
ATOM 760 C C . ILE A 1 96 ? 1.497 -6.628 -23.588 1.00 64.88 96 ILE A C 1
ATOM 762 O O . ILE A 1 96 ? 0.552 -6.838 -22.829 1.00 64.88 96 ILE A O 1
ATOM 766 N N . GLU A 1 97 ? 1.376 -5.835 -24.655 1.00 62.59 97 GLU A N 1
ATOM 767 C CA . GLU A 1 97 ? 0.125 -5.155 -25.030 1.00 62.59 97 GLU A CA 1
ATOM 768 C C . GLU A 1 97 ? -1.004 -6.144 -25.348 1.00 62.59 97 GLU A C 1
ATOM 770 O O . GLU A 1 97 ? -2.131 -5.988 -24.870 1.00 62.59 97 GLU A O 1
ATOM 775 N N . GLN A 1 98 ? -0.692 -7.224 -26.069 1.00 62.31 98 GLN A N 1
ATOM 776 C CA . GLN A 1 98 ? -1.634 -8.320 -26.326 1.00 62.31 98 GLN A CA 1
ATOM 777 C C . GLN A 1 98 ? -2.112 -9.012 -25.040 1.00 62.31 98 GLN A C 1
ATOM 779 O O . GLN A 1 98 ? -3.238 -9.495 -24.978 1.00 62.31 98 GLN A O 1
ATOM 784 N N . ARG A 1 99 ? -1.286 -9.052 -23.986 1.00 60.38 99 ARG A N 1
ATOM 785 C CA . ARG A 1 99 ? -1.698 -9.574 -22.672 1.00 60.38 99 ARG A CA 1
ATOM 786 C C . ARG A 1 99 ? -2.464 -8.549 -21.837 1.00 60.38 99 ARG A C 1
ATOM 788 O O . ARG A 1 99 ? -3.367 -8.941 -21.106 1.00 60.38 99 ARG A O 1
ATOM 795 N N . ARG A 1 100 ? -2.146 -7.253 -21.949 1.00 52.78 100 ARG A N 1
ATOM 796 C CA . ARG A 1 100 ? -2.891 -6.171 -21.276 1.00 52.78 100 ARG A CA 1
ATOM 797 C C . ARG A 1 100 ? -4.320 -6.038 -21.801 1.00 52.78 100 ARG A C 1
ATOM 799 O O . ARG A 1 100 ? -5.228 -5.856 -21.000 1.00 52.78 100 ARG A O 1
ATOM 806 N N . THR A 1 101 ? -4.521 -6.176 -23.111 1.00 48.00 101 THR A N 1
ATOM 807 C CA . THR A 1 101 ? -5.852 -6.152 -23.753 1.00 48.00 101 THR A CA 1
ATOM 808 C C . THR A 1 101 ? -6.734 -7.346 -23.370 1.00 48.00 101 THR A C 1
ATOM 810 O O . THR A 1 101 ? -7.952 -7.257 -23.465 1.00 48.00 101 THR A O 1
ATOM 813 N N . PHE A 1 102 ? -6.148 -8.435 -22.862 1.00 42.12 102 PHE A N 1
ATOM 814 C CA . PHE A 1 102 ? -6.877 -9.586 -22.318 1.00 42.12 102 PHE A CA 1
ATOM 815 C C . PHE A 1 102 ? -7.180 -9.464 -20.808 1.00 42.12 102 PHE A C 1
ATOM 817 O O . PHE A 1 102 ? -7.652 -10.418 -20.195 1.00 42.12 102 PHE A O 1
ATOM 824 N N . SER A 1 103 ? -6.907 -8.318 -20.169 1.00 40.31 103 SER A N 1
ATOM 825 C CA . SER A 1 103 ? -7.205 -8.126 -18.745 1.00 40.31 103 SER A CA 1
ATOM 826 C C . SER A 1 103 ? -8.666 -7.689 -18.541 1.00 40.31 103 SER A C 1
ATOM 828 O O . SER A 1 103 ? -9.014 -6.568 -18.915 1.00 40.31 103 SER A O 1
ATOM 830 N N . PRO A 1 104 ? -9.532 -8.503 -17.902 1.00 39.69 104 PRO A N 1
ATOM 831 C CA . PRO A 1 104 ? -10.944 -8.167 -17.683 1.00 39.69 104 PRO A CA 1
ATOM 832 C C . PRO A 1 104 ? -11.167 -7.002 -16.695 1.00 39.69 104 PRO A C 1
ATOM 834 O O . PRO A 1 104 ? -12.302 -6.606 -16.462 1.00 39.69 104 PRO A O 1
ATOM 837 N N . ALA A 1 105 ? -10.104 -6.423 -16.125 1.00 45.12 105 ALA A N 1
ATOM 838 C CA . ALA A 1 105 ? -10.172 -5.351 -15.129 1.00 45.12 105 ALA A CA 1
ATOM 839 C C . ALA A 1 105 ? -10.381 -3.935 -15.712 1.00 45.12 105 ALA A C 1
ATOM 841 O O . ALA A 1 105 ? -10.373 -2.965 -14.961 1.00 45.12 105 ALA A O 1
ATOM 842 N N . GLN A 1 106 ? -10.541 -3.785 -17.034 1.00 43.16 106 GLN A N 1
ATOM 843 C CA . GLN A 1 106 ? -10.775 -2.474 -17.664 1.00 43.16 106 GLN A CA 1
ATOM 844 C C . GLN A 1 106 ? -12.250 -2.033 -17.686 1.00 43.16 106 GLN A C 1
ATOM 846 O O . GLN A 1 106 ? -12.538 -0.928 -18.136 1.00 43.16 106 GLN A O 1
ATOM 851 N N . HIS A 1 107 ? -13.188 -2.849 -17.196 1.00 40.19 107 HIS A N 1
ATOM 852 C CA . HIS A 1 107 ? -14.566 -2.410 -16.971 1.00 40.19 107 HIS A CA 1
ATOM 853 C C . HIS A 1 107 ? -14.729 -1.986 -15.510 1.00 40.19 107 HIS A C 1
ATOM 855 O O . HIS A 1 107 ? -14.608 -2.823 -14.625 1.00 40.19 107 HIS A O 1
ATOM 861 N N . HIS A 1 108 ? -14.944 -0.679 -15.309 1.00 42.09 108 HIS A N 1
ATOM 862 C CA . HIS A 1 108 ? -15.438 -0.001 -14.103 1.00 42.09 108 HIS A CA 1
ATOM 863 C C . HIS A 1 108 ? -15.289 -0.780 -12.784 1.00 42.09 108 HIS A C 1
ATOM 865 O O . HIS A 1 108 ? -16.098 -1.656 -12.484 1.00 42.09 108 HIS A O 1
ATOM 871 N N . LEU A 1 109 ? -14.292 -0.415 -11.966 1.00 43.56 109 LEU A N 1
ATOM 872 C CA . LEU A 1 109 ? -14.253 -0.863 -10.574 1.00 43.56 109 LEU A CA 1
ATOM 873 C C . LEU A 1 109 ? -15.531 -0.376 -9.864 1.00 43.56 109 LEU A C 1
ATOM 875 O O . LEU A 1 109 ? -15.785 0.830 -9.884 1.00 43.56 109 LEU A O 1
ATOM 879 N N . PRO A 1 110 ? -16.326 -1.265 -9.243 1.00 44.75 110 PRO A N 1
ATOM 880 C CA . PRO A 1 110 ? -17.346 -0.835 -8.302 1.00 44.75 110 PRO A CA 1
ATOM 881 C C . PRO A 1 110 ? -16.673 -0.216 -7.075 1.00 44.75 110 PRO A C 1
ATOM 883 O O . PRO A 1 110 ? -15.571 -0.628 -6.695 1.00 44.75 110 PRO A O 1
ATOM 886 N N . ASP A 1 111 ? -17.339 0.770 -6.471 1.00 46.28 111 ASP A N 1
ATOM 887 C CA . ASP A 1 111 ? -16.893 1.416 -5.240 1.00 46.28 111 ASP A CA 1
ATOM 888 C C . ASP A 1 111 ? -16.512 0.348 -4.207 1.00 46.28 111 ASP A C 1
ATOM 890 O O . ASP A 1 111 ? -17.305 -0.520 -3.841 1.00 46.28 111 ASP A O 1
ATOM 894 N N . THR A 1 112 ? -15.267 0.395 -3.733 1.00 50.38 112 THR A N 1
ATOM 895 C CA . THR A 1 112 ? -14.709 -0.576 -2.778 1.00 50.38 112 THR A CA 1
ATOM 896 C C . THR A 1 112 ? -15.507 -0.649 -1.473 1.00 50.38 112 THR A C 1
ATOM 898 O O . THR A 1 112 ? -15.475 -1.670 -0.790 1.00 50.38 112 THR A O 1
ATOM 901 N N . LEU A 1 113 ? -16.286 0.392 -1.162 1.00 43.97 113 LEU A N 1
ATOM 902 C CA . LEU A 1 113 ? -17.221 0.426 -0.037 1.00 43.97 113 LEU A CA 1
ATOM 903 C C . LEU A 1 113 ? -18.449 -0.477 -0.237 1.00 43.97 113 LEU A C 1
ATOM 905 O O . LEU A 1 113 ? -18.966 -1.014 0.739 1.00 43.97 113 LEU A O 1
ATOM 909 N N . THR A 1 114 ? -18.894 -0.703 -1.475 1.00 49.59 114 THR A N 1
ATOM 910 C CA . THR A 1 114 ? -20.060 -1.550 -1.776 1.00 49.59 114 THR A CA 1
ATOM 911 C C . THR A 1 114 ? -19.739 -3.035 -1.584 1.00 49.59 114 THR A C 1
ATOM 913 O O . THR A 1 114 ? -20.547 -3.782 -1.037 1.00 49.59 114 THR A O 1
ATOM 916 N N . LEU A 1 115 ? -18.517 -3.454 -1.930 1.00 48.47 115 LEU A N 1
ATOM 917 C CA . LEU A 1 115 ? -18.062 -4.845 -1.788 1.00 48.47 115 LEU A CA 1
ATOM 918 C C . LEU A 1 115 ? -17.937 -5.292 -0.322 1.00 48.47 115 LEU A C 1
ATOM 920 O O . LEU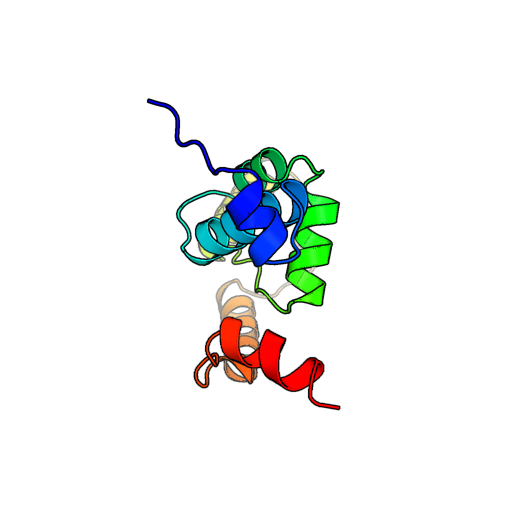 A 1 115 ? -18.150 -6.461 -0.015 1.00 48.47 115 LEU A O 1
ATOM 924 N N . ILE A 1 116 ? -17.642 -4.365 0.593 1.00 49.41 116 ILE A N 1
ATOM 925 C CA . ILE A 1 116 ? -17.569 -4.651 2.036 1.00 49.41 116 ILE A CA 1
ATOM 926 C C . ILE A 1 116 ? -18.973 -4.848 2.642 1.00 49.41 116 ILE A C 1
ATOM 928 O O . ILE A 1 116 ? -19.125 -5.559 3.637 1.00 49.41 116 ILE A O 1
ATOM 932 N N . GLN A 1 117 ? -20.013 -4.252 2.051 1.00 44.75 117 GLN A N 1
ATOM 933 C CA . GLN A 1 117 ? -21.389 -4.353 2.552 1.00 44.75 117 GLN A CA 1
ATOM 934 C C . GLN A 1 117 ? -22.119 -5.619 2.070 1.00 44.75 117 GLN A C 1
ATOM 936 O O . GLN A 1 117 ? -22.914 -6.191 2.820 1.00 44.75 117 GLN A O 1
ATOM 941 N N . GLU A 1 118 ? -21.834 -6.100 0.857 1.00 47.28 118 GLU A N 1
ATOM 942 C CA . GLU A 1 118 ? -22.487 -7.298 0.307 1.00 47.28 118 GLU A CA 1
ATOM 943 C C . GLU A 1 118 ? -22.010 -8.605 0.959 1.00 47.28 118 GLU A C 1
ATOM 945 O O . GLU A 1 118 ? -22.821 -9.506 1.174 1.00 47.28 118 GLU A O 1
ATOM 950 N N . ASP A 1 119 ? -20.739 -8.695 1.363 1.00 41.72 119 ASP A N 1
ATOM 951 C CA . ASP A 1 119 ? -20.178 -9.909 1.983 1.00 41.72 119 ASP A CA 1
ATOM 952 C C . ASP A 1 119 ? -20.652 -10.120 3.439 1.00 41.72 119 ASP A C 1
ATOM 954 O O . ASP A 1 119 ? -20.516 -11.201 4.002 1.00 41.72 119 ASP A O 1
ATOM 958 N N . ARG A 1 120 ? -21.268 -9.097 4.053 1.00 46.81 120 ARG A N 1
ATOM 959 C CA . ARG A 1 120 ? -21.916 -9.189 5.377 1.00 46.81 120 ARG A CA 1
ATOM 960 C C . ARG A 1 120 ? -23.420 -9.474 5.319 1.00 46.81 120 ARG A C 1
ATOM 962 O O . ARG A 1 120 ? -24.041 -9.626 6.367 1.00 46.81 120 ARG A O 1
ATOM 969 N N . SER A 1 121 ? -24.007 -9.531 4.123 1.00 45.62 121 SER A N 1
ATOM 970 C CA . SER A 1 121 ? -25.443 -9.786 3.918 1.00 45.62 121 SER A CA 1
ATOM 971 C C . SER A 1 121 ? -25.751 -11.241 3.523 1.00 45.62 121 SER A C 1
ATOM 973 O O . SER A 1 121 ? -26.870 -11.534 3.095 1.00 45.62 121 SER A O 1
ATOM 975 N N . ARG A 1 122 ? -24.775 -12.150 3.644 1.00 43.47 122 ARG A N 1
ATOM 976 C CA . ARG A 1 122 ? -24.917 -13.596 3.425 1.00 43.47 122 ARG A CA 1
ATOM 977 C C . ARG A 1 122 ? -24.608 -14.394 4.680 1.00 43.47 122 ARG A C 1
ATOM 979 O O . ARG A 1 122 ? -23.730 -13.956 5.452 1.00 43.47 122 ARG A O 1
#

Secondary structure (DSSP, 8-state):
------HHHHHHHT--HHHHHHHHHHHHHHTTSS-HHHHHHHTTS-HHHHHHHHHHTT------HHHHHHHHHHHHHTT---TT----HHHHHHHHHHHHTT-GGGS-PPPHHHHHHHTT--

pLDDT: mean 75.19, std 20.38, range [39.69, 98.0]

Foldseek 3Di:
DDDDDDVVVCVVVVHDPLRVQLVVLLVCVLVVNDDLCRSCVSSVHDSVVNVVVCVVVVNDPDDPVVVVVVVVVVVVVVPPDPPPDPDDPVRVVVVVVVVVVVDPPPPDDDDPVVVVVVVVVD